Protein AF-A0A336N4N7-F1 (afdb_monomer_lite)

Sequence (98 aa):
MEKPDYMFIAHYRQESIARKWETEPLWQAIPAVKAKRVFSVNADMWARGRGITASEIMAKQVEQFVNQNNVWHSFSLGLAPTRTGFPVMGKPVFILPY

Secondary structure (DSSP, 8-state):
----S-EEEE-SSSS-HHHHHHTSHHHHTSHHHHTT-EEEE-HIIIII--SHHHHHHHHHHHHHHHHHHHHGGG--------SS-----PPP------

InterPro domains:
  IPR002491 ABC transporter periplasmic binding domain [PS50983] (1-70)

Foldseek 3Di:
DDADLAEEDADPDPDDVVVVCVPPPVSCVHNNVVVVRYHYDHCCLPPVVPDPVSVVVVVVVVVCSVCVVVPVVPPPPPPDPDPDDDDDPDDDDDDDDD

pLDDT: mean 71.43, std 19.73, range [30.86, 90.88]

Structure (mmCIF, N/CA/C/O backbone):
data_AF-A0A336N4N7-F1
#
_entry.id   AF-A0A336N4N7-F1
#
loop_
_atom_site.group_PDB
_atom_site.id
_atom_site.type_symbol
_atom_site.label_atom_id
_atom_site.label_alt_id
_atom_site.label_comp_id
_atom_site.label_asym_id
_atom_site.label_entity_id
_atom_site.label_seq_id
_atom_site.pdbx_PDB_ins_code
_atom_site.Cartn_x
_atom_site.Cartn_y
_atom_site.Cartn_z
_atom_site.occupancy
_atom_site.B_iso_or_equiv
_atom_site.auth_seq_id
_atom_site.auth_comp_id
_atom_site.auth_asym_id
_atom_site.auth_atom_id
_atom_site.pdbx_PDB_model_num
ATOM 1 N N . MET A 1 1 ? -19.929 -3.857 1.066 1.00 53.59 1 MET A N 1
ATOM 2 C CA . MET A 1 1 ? -18.996 -2.779 1.456 1.00 53.59 1 MET A CA 1
ATOM 3 C C . MET A 1 1 ? -17.652 -3.444 1.665 1.00 53.59 1 MET A C 1
ATOM 5 O O . MET A 1 1 ? -17.525 -4.226 2.601 1.00 53.59 1 MET A O 1
ATOM 9 N N . GLU A 1 2 ? -16.731 -3.240 0.727 1.00 70.50 2 GLU A N 1
ATOM 10 C CA . GLU A 1 2 ? -15.416 -3.889 0.716 1.00 70.50 2 GLU A CA 1
ATOM 11 C C . GLU A 1 2 ? -14.627 -3.512 1.975 1.00 70.50 2 GLU A C 1
ATOM 13 O O . GLU A 1 2 ? -14.528 -2.335 2.330 1.00 70.50 2 GLU A O 1
ATOM 18 N N . LYS A 1 3 ? -14.106 -4.516 2.680 1.00 80.88 3 LYS A N 1
ATOM 19 C CA . LYS A 1 3 ? -13.331 -4.354 3.914 1.00 80.88 3 LYS A CA 1
ATOM 20 C C . LYS A 1 3 ? -11.937 -4.935 3.678 1.00 80.88 3 LYS A C 1
ATOM 22 O O . LYS A 1 3 ? -11.768 -6.137 3.847 1.00 80.88 3 LYS A O 1
ATOM 27 N N . PRO A 1 4 ? -10.957 -4.121 3.261 1.00 85.00 4 PRO A N 1
ATOM 28 C CA . PRO A 1 4 ? -9.632 -4.632 2.950 1.00 85.00 4 PRO A CA 1
ATOM 29 C C . PRO A 1 4 ? -8.896 -5.066 4.223 1.00 85.00 4 PRO A C 1
ATOM 31 O O . PRO A 1 4 ? -8.911 -4.359 5.237 1.00 85.00 4 PRO A O 1
ATOM 34 N N . ASP A 1 5 ? -8.212 -6.207 4.138 1.00 86.75 5 ASP A N 1
ATOM 35 C CA . ASP A 1 5 ? -7.291 -6.706 5.168 1.00 86.75 5 ASP A CA 1
ATOM 36 C C . ASP A 1 5 ? -5.877 -6.128 5.029 1.00 86.75 5 ASP A C 1
ATOM 38 O O . ASP A 1 5 ? -5.152 -6.019 6.019 1.00 86.75 5 ASP A O 1
ATOM 42 N N . TYR A 1 6 ? -5.499 -5.734 3.809 1.00 86.88 6 TYR A N 1
ATOM 43 C CA . TYR A 1 6 ? -4.201 -5.160 3.461 1.00 86.88 6 TYR A CA 1
ATOM 44 C C . TYR A 1 6 ? -4.395 -3.917 2.598 1.00 86.88 6 TYR A C 1
ATOM 46 O O . TYR A 1 6 ? -5.214 -3.915 1.677 1.00 86.88 6 TYR A O 1
ATOM 54 N N . MET A 1 7 ? -3.628 -2.864 2.875 1.00 89.06 7 MET A N 1
ATOM 55 C CA . MET A 1 7 ? -3.630 -1.641 2.074 1.00 89.06 7 MET A CA 1
ATOM 56 C C . MET A 1 7 ? -2.203 -1.202 1.759 1.00 89.06 7 MET A C 1
ATOM 58 O O . MET A 1 7 ? -1.372 -1.082 2.656 1.00 89.06 7 MET A O 1
ATOM 62 N N . PHE A 1 8 ? -1.944 -0.909 0.486 1.00 88.75 8 PHE A N 1
ATOM 63 C CA . PHE A 1 8 ? -0.692 -0.322 0.014 1.00 88.75 8 PHE A CA 1
ATOM 64 C C . PHE A 1 8 ? -0.980 1.095 -0.479 1.00 88.75 8 PHE A C 1
ATOM 66 O O . PHE A 1 8 ? -1.812 1.287 -1.366 1.00 88.75 8 PHE A O 1
ATOM 73 N N . ILE A 1 9 ? -0.327 2.094 0.113 1.00 88.19 9 ILE A N 1
ATOM 74 C CA . ILE A 1 9 ? -0.562 3.510 -0.177 1.00 88.19 9 ILE A CA 1
ATOM 75 C C . ILE A 1 9 ? 0.686 4.105 -0.814 1.00 88.19 9 ILE A C 1
ATOM 77 O O . ILE A 1 9 ? 1.749 4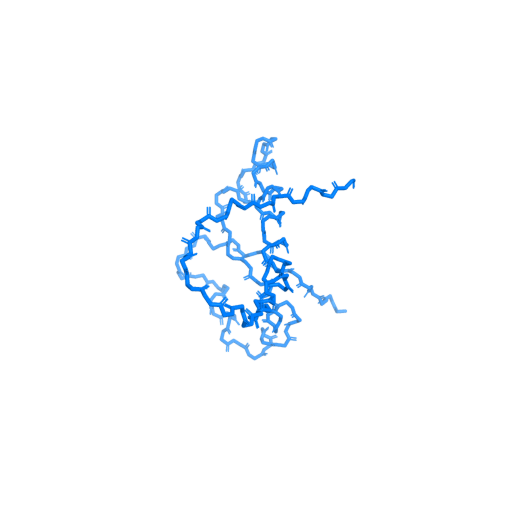.197 -0.204 1.00 88.19 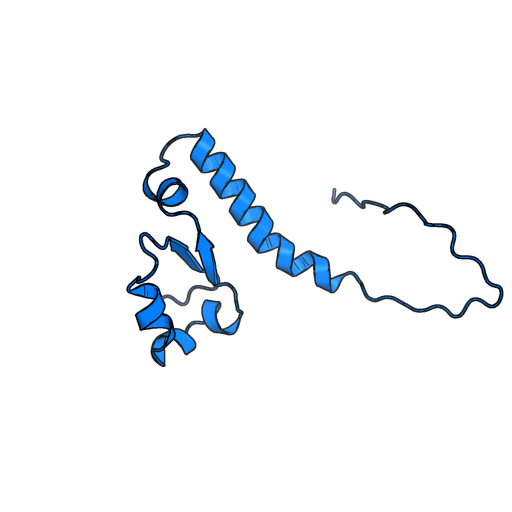9 ILE A O 1
ATOM 81 N N . ALA A 1 10 ? 0.538 4.541 -2.059 1.00 86.62 10 ALA A N 1
ATOM 82 C CA . ALA A 1 10 ? 1.569 5.250 -2.796 1.00 86.62 10 ALA A CA 1
ATOM 83 C C . ALA A 1 10 ? 1.455 6.760 -2.537 1.00 86.62 10 ALA A C 1
ATOM 85 O O . ALA A 1 10 ? 0.574 7.432 -3.082 1.00 86.62 10 ALA A O 1
ATOM 86 N N . HIS A 1 11 ? 2.344 7.321 -1.716 1.00 80.75 11 HIS A N 1
ATOM 87 C CA . HIS A 1 11 ? 2.348 8.764 -1.461 1.00 80.75 11 HIS A CA 1
ATOM 88 C C . HIS A 1 11 ? 3.133 9.496 -2.556 1.00 80.75 11 HIS A C 1
ATOM 90 O O . HIS A 1 11 ? 4.358 9.442 -2.605 1.00 80.75 11 HIS A O 1
ATOM 96 N N . TYR A 1 12 ? 2.428 10.220 -3.427 1.00 73.69 12 TYR A N 1
ATOM 97 C CA . TYR A 1 12 ? 3.057 11.028 -4.482 1.00 73.69 12 TYR A CA 1
ATOM 98 C C . TYR A 1 12 ? 3.758 12.291 -3.967 1.00 73.69 12 TYR A C 1
ATOM 100 O O . TYR A 1 12 ? 4.643 12.821 -4.634 1.00 73.69 12 TYR A O 1
ATOM 108 N N . ARG A 1 13 ? 3.335 12.812 -2.811 1.00 74.19 13 ARG A N 1
ATOM 109 C CA . ARG A 1 13 ? 3.921 13.980 -2.138 1.00 74.19 13 ARG A CA 1
ATOM 110 C C . ARG A 1 13 ? 3.914 13.753 -0.629 1.00 74.19 13 ARG A C 1
ATOM 112 O O . ARG A 1 13 ? 3.138 12.933 -0.139 1.00 74.19 13 ARG A O 1
ATOM 119 N N . GLN A 1 14 ? 4.745 14.505 0.098 1.00 66.19 14 GLN A N 1
ATOM 120 C CA . GLN A 1 14 ? 4.764 14.470 1.564 1.00 66.19 14 GLN A CA 1
ATOM 121 C C . GLN A 1 14 ? 3.386 14.840 2.138 1.00 66.19 14 GLN A C 1
ATOM 123 O O . GLN A 1 14 ? 2.822 14.088 2.926 1.00 66.19 14 GLN A O 1
ATOM 128 N N . GLU A 1 15 ? 2.770 15.929 1.688 1.00 68.12 15 GLU A N 1
ATOM 129 C CA . GLU A 1 15 ? 1.378 16.240 2.028 1.00 68.12 15 GLU A CA 1
ATOM 130 C C . GLU A 1 15 ? 0.427 15.559 1.042 1.00 68.12 15 GLU A C 1
ATOM 132 O O . GLU A 1 15 ? 0.078 16.094 -0.010 1.00 68.12 15 GLU A O 1
ATOM 137 N N . SER A 1 16 ? 0.043 14.327 1.362 1.00 73.81 16 SER A N 1
ATOM 138 C CA . SER A 1 16 ? -0.918 13.555 0.572 1.00 73.81 16 SER A CA 1
ATOM 139 C C . SER A 1 16 ? -2.297 13.556 1.228 1.00 73.81 16 SER A C 1
ATOM 141 O O . SER A 1 16 ? -2.419 13.636 2.449 1.00 73.81 16 SER A O 1
ATOM 143 N N . ILE A 1 17 ? -3.346 13.410 0.416 1.00 77.81 17 ILE A N 1
ATOM 144 C CA . ILE A 1 17 ? -4.727 13.261 0.901 1.00 77.81 17 ILE A CA 1
ATOM 145 C C . ILE A 1 17 ? -4.850 12.045 1.833 1.00 77.81 17 ILE A C 1
ATOM 147 O O . ILE A 1 17 ? -5.583 12.108 2.811 1.00 77.81 17 ILE A O 1
ATOM 151 N N . ALA A 1 18 ? -4.067 10.987 1.596 1.00 78.12 18 ALA A N 1
ATOM 152 C CA . ALA A 1 18 ? -4.013 9.822 2.475 1.00 78.12 18 ALA A CA 1
ATOM 153 C C . ALA A 1 18 ? -3.679 10.197 3.932 1.00 78.12 18 ALA A C 1
ATOM 155 O O . ALA A 1 18 ? -4.353 9.722 4.837 1.00 78.12 18 ALA A O 1
ATOM 156 N N . ARG A 1 19 ? -2.752 11.140 4.168 1.00 80.56 19 ARG A N 1
ATOM 157 C CA . ARG A 1 19 ? -2.453 11.643 5.527 1.00 80.56 19 ARG A CA 1
ATOM 158 C C . ARG A 1 19 ? -3.606 12.425 6.150 1.00 80.56 19 ARG A C 1
ATOM 160 O O . ARG A 1 19 ? -3.774 12.396 7.360 1.00 80.56 19 ARG A O 1
ATOM 167 N N . LYS A 1 20 ? -4.407 13.122 5.338 1.00 84.06 20 LYS A N 1
ATOM 168 C CA . LYS A 1 20 ? -5.631 13.780 5.825 1.00 84.06 20 LYS A CA 1
ATOM 169 C C . LYS A 1 20 ? -6.691 12.747 6.201 1.00 84.06 20 LYS A C 1
ATOM 171 O O . LYS A 1 20 ? -7.403 12.926 7.175 1.00 84.06 20 LYS A O 1
ATOM 176 N N . TRP A 1 21 ? -6.784 11.651 5.454 1.00 85.75 21 TRP A N 1
ATOM 177 C CA . TRP A 1 21 ? -7.709 10.566 5.777 1.00 85.75 21 TRP A CA 1
ATOM 178 C C . TRP A 1 21 ? -7.272 9.763 6.996 1.00 85.75 21 TRP A C 1
ATOM 180 O O . TRP A 1 21 ? -8.133 9.308 7.733 1.00 85.75 21 TRP A O 1
ATOM 190 N N . GLU A 1 22 ? -5.972 9.660 7.277 1.00 83.62 22 GLU A N 1
ATOM 191 C CA . GLU A 1 22 ? -5.468 9.017 8.498 1.00 83.62 22 GLU A CA 1
ATOM 192 C C . GLU A 1 22 ? -6.041 9.624 9.791 1.00 83.62 22 GLU A C 1
ATOM 194 O O . GLU A 1 22 ? -6.206 8.905 10.780 1.00 83.62 22 GLU A O 1
ATOM 199 N N . THR A 1 23 ? -6.390 10.916 9.783 1.00 85.44 23 THR A N 1
ATOM 200 C CA . THR A 1 23 ? -7.011 11.597 10.931 1.00 85.44 23 THR A CA 1
ATOM 201 C C . THR A 1 23 ? -8.525 11.402 11.031 1.00 85.44 23 THR A C 1
ATOM 203 O O . THR A 1 23 ? -9.109 11.722 12.064 1.00 85.44 23 THR A O 1
ATOM 206 N N . GLU A 1 24 ? -9.174 10.869 9.994 1.00 89.31 24 GLU A N 1
ATOM 207 C CA . GLU A 1 24 ? -10.628 10.701 9.960 1.00 89.31 24 GLU A CA 1
ATOM 208 C C . GLU A 1 24 ? -11.081 9.450 10.740 1.00 89.31 24 GLU A C 1
ATOM 210 O O . GLU A 1 24 ? -10.476 8.378 10.630 1.00 89.31 24 GLU A O 1
ATOM 215 N N . PRO A 1 25 ? -12.207 9.510 11.474 1.00 86.69 25 PRO A N 1
ATOM 216 C CA . PRO A 1 25 ? -12.699 8.375 12.260 1.00 86.69 25 PRO A CA 1
ATOM 217 C C . PRO A 1 25 ? -13.100 7.176 11.388 1.00 86.69 25 PRO A C 1
ATOM 219 O O . PRO A 1 25 ? -12.983 6.025 11.809 1.00 86.69 25 PRO A O 1
ATOM 222 N N . LEU A 1 26 ? -13.529 7.417 10.144 1.00 87.19 26 LEU A N 1
ATOM 223 C CA . LEU A 1 26 ? -13.875 6.346 9.209 1.00 87.19 26 LEU A CA 1
ATOM 224 C C . LEU A 1 26 ? -12.645 5.532 8.784 1.00 87.19 26 LEU A C 1
ATOM 226 O O . LEU A 1 26 ? -12.743 4.320 8.598 1.00 87.19 26 LEU A O 1
ATOM 230 N N . TRP A 1 27 ? -11.480 6.171 8.679 1.00 86.50 27 TRP A N 1
ATOM 231 C CA . TRP A 1 27 ? -10.229 5.490 8.360 1.00 86.50 27 TRP A CA 1
ATOM 232 C C . TRP A 1 27 ? -9.839 4.497 9.453 1.00 86.50 27 TRP A C 1
ATOM 234 O O . TRP A 1 27 ? -9.505 3.346 9.178 1.00 86.50 27 TRP A O 1
ATOM 244 N N . GLN A 1 28 ? -9.997 4.898 10.713 1.00 85.00 28 GLN A N 1
ATOM 245 C CA . GLN A 1 28 ? -9.746 4.037 11.870 1.00 85.00 28 GLN A CA 1
ATOM 246 C C . GLN A 1 28 ? -10.713 2.844 11.955 1.00 85.00 28 GLN A C 1
ATOM 248 O O . GLN A 1 28 ? -10.421 1.847 12.620 1.00 85.00 28 GLN A O 1
ATOM 253 N N . ALA A 1 29 ? -11.861 2.903 11.272 1.00 86.94 29 ALA A N 1
ATOM 254 C CA . ALA A 1 29 ? -12.807 1.794 11.210 1.00 86.94 29 ALA A CA 1
ATOM 255 C C . ALA A 1 29 ? -12.350 0.656 10.274 1.00 86.94 29 ALA A C 1
ATOM 257 O O . ALA A 1 29 ? -12.861 -0.463 10.401 1.00 86.94 29 ALA A O 1
ATOM 258 N N . ILE A 1 30 ? -11.389 0.906 9.377 1.00 86.56 30 ILE A N 1
ATOM 259 C CA . ILE A 1 30 ? -10.925 -0.058 8.371 1.00 86.56 30 ILE A CA 1
ATOM 260 C C . ILE A 1 30 ? -10.138 -1.205 9.041 1.00 86.56 30 ILE A C 1
ATOM 262 O O . ILE A 1 30 ? -9.213 -0.939 9.815 1.00 86.56 30 ILE A O 1
ATOM 266 N N . PRO A 1 31 ? -10.437 -2.487 8.737 1.00 86.56 31 PRO A N 1
ATOM 267 C CA . PRO A 1 31 ? -9.725 -3.628 9.325 1.00 86.56 31 PRO A CA 1
ATOM 268 C C . PRO A 1 31 ? -8.209 -3.616 9.093 1.00 86.56 31 PRO A C 1
ATOM 270 O O . PRO A 1 31 ? -7.459 -3.871 10.036 1.00 86.56 31 PRO A O 1
ATOM 273 N N . ALA A 1 32 ? -7.747 -3.244 7.894 1.00 85.50 32 ALA A N 1
ATOM 274 C CA . ALA A 1 32 ? -6.322 -3.071 7.599 1.00 85.50 32 ALA A CA 1
ATOM 275 C C . ALA A 1 32 ? -5.639 -2.048 8.524 1.00 85.50 32 ALA A C 1
ATOM 277 O O . ALA A 1 32 ? -4.549 -2.311 9.033 1.00 85.50 32 ALA A O 1
ATOM 278 N N . VAL A 1 33 ? -6.289 -0.908 8.794 1.00 86.44 33 VAL A N 1
ATOM 279 C CA . VAL A 1 33 ? -5.758 0.145 9.680 1.00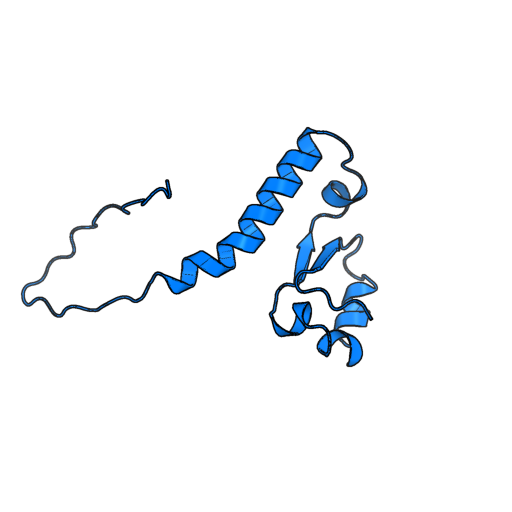 86.44 33 VAL A CA 1
ATOM 280 C C . VAL A 1 33 ? -5.674 -0.365 11.118 1.00 86.44 33 VAL A C 1
ATOM 282 O O . VAL A 1 33 ? -4.625 -0.251 11.753 1.00 86.44 33 VAL A O 1
ATOM 285 N N . LYS A 1 34 ? -6.735 -1.017 11.610 1.00 85.44 34 LYS A N 1
ATOM 286 C CA . LYS A 1 34 ? -6.761 -1.624 12.954 1.00 85.44 34 LYS A CA 1
ATOM 287 C C . LYS A 1 34 ? -5.673 -2.676 13.140 1.00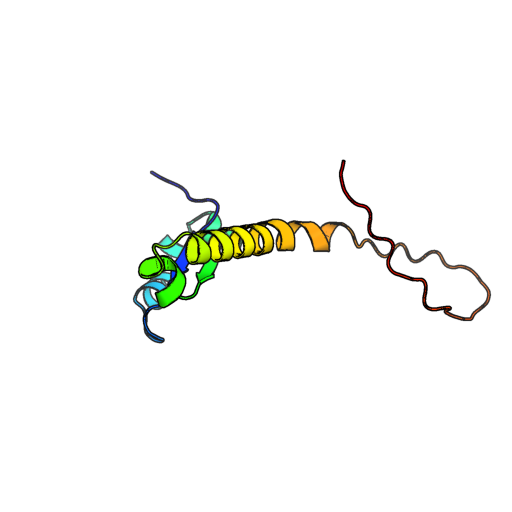 85.44 34 LYS A C 1
ATOM 289 O O . LYS A 1 34 ? -5.048 -2.741 14.194 1.00 85.44 34 LYS A O 1
ATOM 294 N N . ALA A 1 35 ? -5.432 -3.480 12.110 1.00 85.25 35 ALA A N 1
ATOM 295 C CA . ALA A 1 35 ? -4.422 -4.526 12.128 1.00 85.25 35 ALA A CA 1
ATOM 296 C C . ALA A 1 35 ? -3.009 -4.025 11.773 1.00 85.25 35 ALA A C 1
ATOM 298 O O . ALA A 1 35 ? -2.115 -4.850 11.608 1.00 85.25 35 ALA A O 1
ATOM 299 N N . LYS A 1 36 ? -2.801 -2.704 11.633 1.00 83.62 36 LYS A N 1
ATOM 300 C CA . LYS A 1 36 ? -1.528 -2.084 11.218 1.00 83.62 36 LYS A CA 1
ATOM 301 C C . LYS A 1 36 ? -0.959 -2.658 9.908 1.00 83.62 36 LYS A C 1
ATOM 303 O O . LYS A 1 36 ? 0.247 -2.649 9.688 1.00 83.62 36 LYS A O 1
ATOM 308 N N . ARG A 1 37 ? -1.836 -3.122 9.014 1.00 85.69 37 ARG A N 1
ATOM 309 C CA . ARG A 1 37 ? -1.525 -3.686 7.689 1.00 85.69 37 ARG A CA 1
ATOM 310 C C . ARG A 1 37 ? -1.677 -2.634 6.586 1.00 85.69 37 ARG A C 1
ATOM 312 O O . ARG A 1 37 ? -2.251 -2.892 5.528 1.00 85.69 37 ARG A O 1
ATOM 319 N N . VAL A 1 38 ? -1.193 -1.426 6.867 1.00 86.00 38 VAL A N 1
ATOM 320 C CA . VAL A 1 38 ? -1.168 -0.301 5.928 1.00 86.00 38 VAL A CA 1
ATOM 321 C C . VAL A 1 38 ? 0.285 0.031 5.635 1.00 86.00 38 VAL A C 1
ATOM 323 O O . VAL A 1 38 ? 1.016 0.463 6.523 1.00 86.00 38 VAL A O 1
ATOM 326 N N . PHE A 1 39 ? 0.703 -0.189 4.394 1.00 86.44 39 PHE A N 1
ATOM 327 C CA . PHE A 1 39 ? 2.093 -0.058 3.976 1.00 86.44 39 PHE A CA 1
ATOM 328 C C . PHE A 1 39 ? 2.260 1.128 3.034 1.00 86.44 39 PHE A C 1
ATOM 330 O O . PHE A 1 39 ? 1.527 1.270 2.056 1.00 86.44 39 PHE A O 1
ATOM 337 N N . SER A 1 40 ? 3.250 1.970 3.318 1.00 85.19 40 SER A N 1
ATOM 338 C CA . SER A 1 40 ? 3.650 3.063 2.434 1.00 85.19 40 SER A CA 1
ATOM 339 C C . SER A 1 40 ? 4.594 2.528 1.362 1.00 85.19 40 SER A C 1
ATOM 341 O O . SER A 1 40 ? 5.592 1.878 1.680 1.00 85.19 40 SER A O 1
ATOM 343 N N . VAL A 1 41 ? 4.280 2.787 0.094 1.00 86.75 41 VAL A N 1
ATOM 344 C CA . VAL A 1 41 ? 5.058 2.304 -1.052 1.00 86.75 41 VAL A CA 1
ATOM 345 C C . VAL A 1 41 ? 5.516 3.446 -1.957 1.00 86.75 41 VAL A C 1
ATOM 347 O O . VAL A 1 41 ? 4.928 4.529 -1.984 1.00 86.75 41 VAL A O 1
ATOM 350 N N . ASN A 1 42 ? 6.588 3.213 -2.721 1.00 85.25 42 ASN A N 1
ATOM 351 C CA . ASN A 1 42 ? 7.111 4.200 -3.663 1.00 85.25 42 ASN A CA 1
ATOM 352 C C . ASN A 1 42 ? 6.141 4.383 -4.845 1.00 85.25 42 ASN A C 1
ATOM 354 O O . ASN A 1 42 ? 5.876 3.435 -5.586 1.00 85.25 42 ASN A O 1
ATOM 358 N N . ALA A 1 43 ? 5.640 5.606 -5.035 1.00 83.44 43 ALA A N 1
ATOM 359 C CA . ALA A 1 43 ? 4.638 5.902 -6.055 1.00 83.44 43 ALA A CA 1
ATOM 360 C C . ALA A 1 43 ? 5.167 5.814 -7.493 1.00 83.44 43 ALA A C 1
ATOM 362 O O . ALA A 1 43 ? 4.442 5.354 -8.372 1.00 83.44 43 ALA A O 1
ATOM 363 N N . ASP A 1 44 ? 6.419 6.201 -7.748 1.00 84.56 44 ASP A N 1
ATOM 364 C CA . ASP A 1 44 ? 7.022 6.058 -9.078 1.00 84.56 44 ASP A CA 1
ATOM 365 C C . ASP A 1 44 ? 7.090 4.591 -9.480 1.00 84.56 44 ASP A C 1
ATOM 367 O O . ASP A 1 44 ? 6.677 4.216 -10.577 1.00 84.56 44 ASP A O 1
ATOM 371 N N . MET A 1 45 ? 7.533 3.740 -8.560 1.00 86.44 45 MET A N 1
ATOM 372 C CA . MET A 1 45 ? 7.628 2.319 -8.827 1.00 86.44 45 MET A CA 1
ATOM 373 C C . MET A 1 45 ? 6.241 1.679 -8.961 1.00 86.44 45 MET A C 1
ATOM 375 O O . MET A 1 45 ? 5.975 1.069 -9.988 1.00 86.44 45 MET A O 1
ATOM 379 N N . TRP A 1 46 ? 5.347 1.846 -7.980 1.00 85.94 46 TRP A N 1
ATOM 380 C CA . TRP A 1 46 ? 4.043 1.162 -7.955 1.00 85.94 46 TRP A CA 1
ATOM 381 C C . TRP A 1 46 ? 3.031 1.690 -8.972 1.00 85.94 46 TRP A C 1
ATOM 383 O O . TRP A 1 46 ? 2.188 0.928 -9.435 1.00 85.94 46 TRP A O 1
ATOM 393 N N . ALA A 1 47 ? 3.085 2.976 -9.324 1.00 83.19 47 ALA A N 1
ATOM 394 C CA . ALA A 1 47 ? 2.097 3.571 -10.222 1.00 83.19 47 ALA A CA 1
ATOM 395 C C . ALA A 1 47 ? 2.616 3.816 -11.644 1.00 83.19 47 ALA A C 1
ATOM 397 O O . ALA A 1 47 ? 1.826 3.801 -12.590 1.00 83.19 47 ALA A O 1
ATOM 398 N N . ARG A 1 48 ? 3.925 4.050 -11.821 1.00 82.81 48 ARG A N 1
ATOM 399 C CA . ARG A 1 48 ? 4.526 4.293 -13.148 1.00 82.81 48 ARG A CA 1
ATOM 400 C C . ARG A 1 48 ? 5.332 3.098 -13.657 1.00 82.81 48 ARG A C 1
ATOM 402 O O . ARG A 1 48 ? 5.438 2.927 -14.874 1.00 82.81 48 ARG A O 1
ATOM 409 N N . GLY A 1 49 ? 5.847 2.252 -12.765 1.00 82.31 49 GLY A N 1
ATOM 410 C CA . GLY A 1 49 ? 6.535 1.010 -13.109 1.00 82.31 49 GLY A CA 1
ATOM 411 C C . GLY A 1 49 ? 5.566 -0.041 -13.648 1.00 82.31 49 GLY A C 1
ATOM 412 O O . GLY A 1 49 ? 4.943 -0.773 -12.893 1.00 82.31 49 GLY A O 1
ATOM 413 N N . ARG A 1 50 ? 5.446 -0.124 -14.976 1.00 82.88 50 ARG A N 1
ATOM 414 C CA . ARG A 1 50 ? 4.560 -1.072 -15.687 1.00 82.88 50 ARG A CA 1
ATOM 415 C C . ARG A 1 50 ? 5.328 -2.158 -16.454 1.00 82.88 50 ARG A C 1
ATOM 417 O O . ARG A 1 50 ? 4.799 -2.746 -17.389 1.00 82.88 50 ARG A O 1
ATOM 424 N N . GLY A 1 51 ? 6.597 -2.370 -16.105 1.00 88.81 51 GLY A N 1
ATOM 425 C CA . GLY A 1 51 ? 7.467 -3.376 -16.720 1.00 88.81 51 GLY A CA 1
ATOM 426 C C . GLY A 1 51 ? 7.653 -4.608 -15.836 1.00 88.81 51 GLY A C 1
ATOM 427 O O . GLY A 1 51 ? 7.453 -4.535 -14.627 1.00 88.81 51 GLY A O 1
ATOM 428 N N . ILE A 1 52 ? 8.116 -5.710 -16.433 1.00 90.31 52 ILE A N 1
ATOM 429 C CA . ILE A 1 52 ? 8.332 -7.004 -15.755 1.00 90.31 52 ILE A CA 1
ATOM 430 C C . ILE A 1 52 ? 9.235 -6.847 -14.525 1.00 90.31 52 ILE A C 1
ATOM 432 O O . ILE A 1 52 ? 8.878 -7.283 -13.436 1.00 90.31 52 ILE A O 1
ATOM 436 N N . THR A 1 53 ? 10.347 -6.122 -14.657 1.00 88.94 53 THR A N 1
ATOM 437 C CA . THR A 1 53 ? 11.256 -5.844 -13.535 1.00 88.94 53 THR A CA 1
ATOM 438 C C . THR A 1 53 ? 10.570 -5.078 -12.402 1.00 88.94 53 THR A C 1
ATOM 440 O O . THR A 1 53 ? 10.813 -5.355 -11.233 1.00 88.94 53 THR A O 1
ATOM 443 N N . ALA A 1 54 ? 9.681 -4.129 -12.717 1.00 87.81 54 ALA A N 1
ATOM 444 C CA . ALA A 1 54 ? 8.936 -3.407 -11.689 1.00 87.81 54 ALA A CA 1
ATOM 445 C C . ALA A 1 54 ? 7.958 -4.345 -10.965 1.00 87.81 54 ALA A C 1
ATOM 447 O O . ALA A 1 54 ? 7.877 -4.306 -9.740 1.00 87.81 54 ALA A O 1
ATOM 448 N N . SER A 1 55 ? 7.281 -5.231 -11.700 1.00 89.00 55 SER A N 1
ATOM 449 C CA . SER A 1 55 ? 6.396 -6.248 -11.125 1.00 89.00 55 SER A CA 1
ATOM 450 C C . SER A 1 55 ? 7.142 -7.230 -10.217 1.00 89.00 55 SER A C 1
ATOM 452 O O . SER A 1 55 ? 6.647 -7.543 -9.138 1.00 89.00 55 SER A O 1
ATOM 454 N N . GLU A 1 56 ? 8.347 -7.664 -10.593 1.00 90.69 56 GLU A N 1
ATOM 455 C CA . GLU A 1 56 ? 9.196 -8.511 -9.741 1.00 90.69 56 GLU A CA 1
ATOM 456 C C . GLU A 1 56 ? 9.570 -7.813 -8.429 1.00 90.69 56 GLU A C 1
ATOM 458 O O . GLU A 1 56 ? 9.532 -8.423 -7.358 1.00 90.69 56 GLU A O 1
ATOM 463 N N . ILE A 1 57 ? 9.907 -6.521 -8.493 1.00 90.88 57 ILE A N 1
ATOM 464 C CA . ILE A 1 57 ? 10.227 -5.739 -7.295 1.00 90.88 57 ILE A CA 1
ATOM 465 C C . ILE A 1 57 ? 8.979 -5.568 -6.418 1.00 90.88 57 ILE A C 1
ATOM 467 O O . ILE A 1 57 ? 9.069 -5.745 -5.203 1.00 90.88 57 ILE A O 1
ATOM 471 N N . MET A 1 58 ? 7.811 -5.283 -7.008 1.00 90.12 58 MET A N 1
ATOM 472 C CA . MET A 1 58 ? 6.543 -5.211 -6.269 1.00 90.12 58 MET A CA 1
ATOM 473 C C . MET A 1 58 ? 6.216 -6.540 -5.583 1.00 90.12 58 MET A C 1
ATOM 475 O O . MET A 1 58 ? 5.876 -6.540 -4.403 1.00 90.12 58 MET A O 1
ATOM 479 N N . ALA A 1 59 ? 6.372 -7.669 -6.279 1.00 90.81 59 ALA A N 1
ATOM 480 C CA . ALA A 1 59 ? 6.113 -8.996 -5.722 1.00 90.81 59 ALA A CA 1
ATOM 481 C C . ALA A 1 59 ? 7.011 -9.288 -4.509 1.00 90.81 59 ALA A C 1
ATOM 483 O O . ALA A 1 59 ? 6.511 -9.682 -3.456 1.00 90.81 59 ALA A O 1
ATOM 484 N N . LYS A 1 60 ? 8.315 -8.999 -4.617 1.00 90.38 60 LYS A N 1
ATOM 485 C CA . LYS A 1 60 ? 9.261 -9.133 -3.495 1.00 90.38 60 LYS A CA 1
ATOM 486 C C . LYS A 1 60 ? 8.912 -8.216 -2.323 1.00 90.38 60 LYS A C 1
ATOM 488 O O . LYS A 1 60 ? 9.027 -8.622 -1.171 1.00 90.38 60 LYS A O 1
ATOM 493 N N . GLN A 1 61 ? 8.471 -6.986 -2.589 1.00 89.81 61 GLN A N 1
ATOM 494 C CA . GLN A 1 61 ? 8.030 -6.074 -1.530 1.00 89.81 61 GLN A CA 1
ATOM 495 C C . GLN A 1 61 ? 6.785 -6.604 -0.814 1.00 89.81 61 GLN A C 1
ATOM 497 O O . GLN A 1 61 ? 6.741 -6.601 0.414 1.00 89.81 61 GLN A O 1
ATOM 502 N N . VAL A 1 62 ? 5.794 -7.103 -1.557 1.00 90.12 62 VAL A N 1
ATOM 503 C CA . VAL A 1 62 ? 4.587 -7.708 -0.972 1.00 90.12 62 VAL A CA 1
ATOM 504 C C . VAL A 1 62 ? 4.945 -8.912 -0.106 1.00 90.12 62 VAL A C 1
ATOM 506 O O . VAL A 1 62 ? 4.471 -9.001 1.025 1.00 90.12 62 VAL A O 1
ATOM 509 N N . GLU A 1 63 ? 5.818 -9.795 -0.592 1.00 90.38 63 GLU A N 1
ATOM 510 C CA . GLU A 1 63 ? 6.310 -10.939 0.177 1.00 90.38 63 GLU A CA 1
ATOM 511 C C . GLU A 1 63 ? 6.939 -10.493 1.504 1.00 90.38 63 GLU A C 1
ATOM 513 O O . GLU A 1 63 ? 6.594 -11.022 2.561 1.00 90.38 63 GLU A O 1
ATOM 518 N N . GLN A 1 64 ? 7.804 -9.475 1.478 1.00 86.94 64 GLN A N 1
ATOM 519 C CA . GLN A 1 64 ? 8.423 -8.929 2.687 1.00 86.94 64 GLN A CA 1
ATOM 520 C C . GLN A 1 64 ? 7.384 -8.382 3.674 1.00 86.94 64 GLN A C 1
ATOM 522 O O . GLN A 1 64 ? 7.468 -8.680 4.866 1.00 86.94 64 GLN A O 1
ATOM 527 N N . PHE A 1 65 ? 6.393 -7.623 3.202 1.00 84.56 65 PHE A N 1
ATOM 528 C CA . PHE A 1 65 ? 5.354 -7.045 4.062 1.00 84.56 65 PHE A CA 1
ATOM 529 C C . PHE A 1 65 ? 4.443 -8.100 4.694 1.00 84.56 65 PHE A C 1
ATOM 531 O O . PHE A 1 65 ? 4.038 -7.964 5.852 1.00 84.56 65 PHE A O 1
ATOM 538 N N . VAL A 1 66 ? 4.127 -9.164 3.957 1.00 83.12 66 VAL A N 1
ATOM 539 C CA . VAL A 1 66 ? 3.318 -10.270 4.478 1.00 83.12 66 VAL A CA 1
ATOM 540 C C . VAL A 1 66 ? 4.135 -11.102 5.468 1.00 83.12 66 VA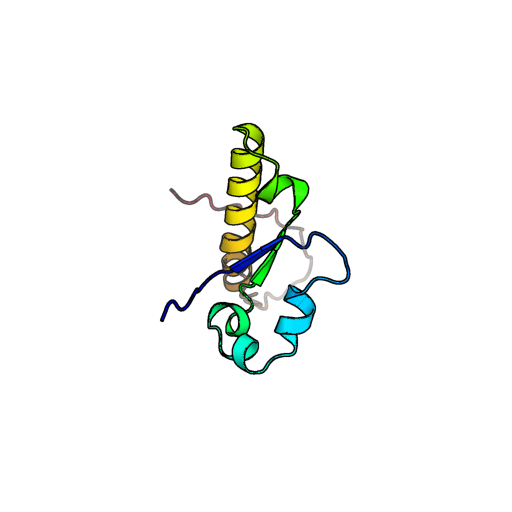L A C 1
ATOM 542 O O . VAL A 1 66 ? 3.668 -11.358 6.580 1.00 83.12 66 VAL A O 1
ATOM 545 N N . ASN A 1 67 ? 5.373 -11.453 5.117 1.00 81.88 67 ASN A N 1
ATOM 546 C CA . ASN A 1 67 ? 6.209 -12.342 5.921 1.00 81.88 67 ASN A CA 1
ATOM 547 C C . ASN A 1 67 ? 6.791 -11.675 7.172 1.00 81.88 67 ASN A C 1
ATOM 549 O O . ASN A 1 67 ? 6.967 -12.365 8.174 1.00 81.88 67 ASN A O 1
ATOM 553 N N . GLN A 1 68 ? 7.028 -10.357 7.189 1.00 62.00 68 GLN A N 1
ATOM 554 C CA . GLN A 1 68 ? 7.484 -9.643 8.396 1.00 62.00 68 GLN A CA 1
ATOM 555 C C . GLN A 1 68 ? 6.557 -9.849 9.607 1.00 62.00 68 GLN A C 1
ATOM 557 O O . GLN A 1 68 ? 7.034 -9.857 10.741 1.00 62.00 68 GLN A O 1
ATOM 562 N N . ASN A 1 69 ? 5.262 -10.098 9.389 1.00 52.66 69 ASN A N 1
ATOM 563 C CA . ASN A 1 69 ? 4.310 -10.396 10.467 1.00 52.66 69 ASN A CA 1
ATOM 564 C C . ASN A 1 69 ? 4.463 -11.815 11.053 1.00 52.66 69 ASN A C 1
ATOM 566 O O . ASN A 1 69 ? 4.005 -12.075 12.168 1.00 52.66 69 ASN A O 1
ATOM 570 N N . ASN A 1 70 ? 5.146 -12.716 10.342 1.00 49.28 70 ASN A N 1
ATOM 571 C CA . ASN A 1 70 ? 5.313 -14.119 10.724 1.00 49.28 70 ASN A CA 1
ATOM 572 C C . ASN A 1 70 ? 6.661 -14.405 11.408 1.00 49.28 70 ASN A C 1
ATOM 574 O O . ASN A 1 70 ? 6.777 -15.399 12.116 1.00 49.28 70 ASN A O 1
ATOM 578 N N . VAL A 1 71 ? 7.674 -1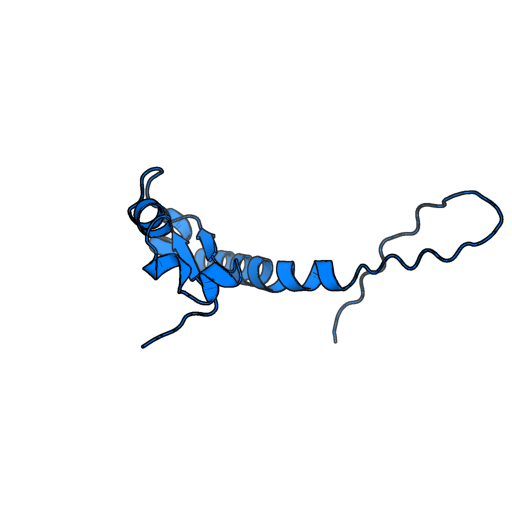3.541 11.252 1.00 47.44 71 VAL A N 1
ATOM 579 C CA . VAL A 1 71 ? 9.020 -13.797 11.809 1.00 47.44 71 VAL A CA 1
ATOM 580 C C . VAL A 1 71 ? 9.085 -13.555 13.326 1.00 47.44 71 VAL A C 1
ATOM 582 O O . VAL A 1 71 ? 9.807 -14.254 14.032 1.00 47.44 71 VAL A O 1
ATOM 585 N N . TRP A 1 72 ? 8.295 -12.621 13.864 1.00 42.38 72 TRP A N 1
ATOM 586 C CA . TRP A 1 72 ? 8.347 -12.267 15.292 1.00 42.38 72 TRP A CA 1
ATOM 587 C C . TRP A 1 72 ? 7.582 -13.220 16.220 1.00 42.38 72 TRP A C 1
ATOM 589 O O . TRP A 1 72 ? 7.849 -13.240 17.418 1.00 42.38 72 TRP A O 1
ATOM 599 N N . HIS A 1 73 ? 6.674 -14.045 15.691 1.00 47.28 73 HIS A N 1
ATOM 600 C CA . HIS A 1 73 ? 5.913 -15.009 16.498 1.00 47.28 73 HIS A CA 1
ATOM 601 C C . HIS A 1 73 ? 6.701 -16.292 16.820 1.00 47.28 73 HIS A C 1
ATOM 603 O O . HIS A 1 73 ? 6.253 -17.091 17.639 1.00 47.28 73 HIS A O 1
ATOM 609 N N . SER A 1 74 ? 7.897 -16.463 16.245 1.00 45.84 74 SER A N 1
ATOM 610 C CA . SER A 1 74 ? 8.720 -17.673 16.402 1.00 45.84 74 SER A CA 1
ATOM 611 C C . SER A 1 74 ? 9.919 -17.503 17.341 1.00 45.84 74 SER A C 1
ATOM 613 O O . SER A 1 74 ? 10.718 -18.424 17.476 1.00 45.84 74 SER A O 1
ATOM 615 N N . PHE A 1 75 ? 10.065 -16.357 18.015 1.00 48.62 75 PHE A N 1
ATOM 616 C CA . PHE A 1 75 ? 11.151 -16.128 18.977 1.00 48.62 75 PHE A CA 1
ATOM 617 C C . PHE A 1 75 ? 10.621 -16.075 20.414 1.00 48.62 75 PHE A C 1
ATOM 619 O O . PHE A 1 75 ? 10.758 -15.083 21.128 1.00 48.62 75 PHE A O 1
ATOM 626 N N . SER A 1 76 ? 10.006 -17.169 20.867 1.00 43.56 76 SER A N 1
ATOM 627 C CA . SER A 1 76 ? 9.915 -17.424 22.305 1.00 43.56 76 SER A CA 1
ATOM 628 C C . SER A 1 76 ? 11.319 -17.809 22.770 1.00 43.56 76 SER A C 1
ATOM 630 O O . SER A 1 76 ? 11.753 -18.946 22.591 1.00 43.56 76 SER A O 1
ATOM 632 N N . LEU A 1 77 ? 12.061 -16.848 23.323 1.00 44.53 77 LEU A N 1
ATOM 633 C CA . LEU A 1 77 ? 13.320 -17.121 24.006 1.00 44.53 77 LEU A CA 1
ATOM 634 C C . LEU A 1 77 ? 12.993 -17.934 25.269 1.00 44.53 77 LEU A C 1
ATOM 636 O O . LEU A 1 77 ? 12.766 -17.385 26.345 1.00 44.53 77 LEU A O 1
ATOM 640 N N . GLY A 1 78 ? 12.903 -19.254 25.129 1.00 42.53 78 GLY A N 1
ATOM 641 C CA . GLY A 1 78 ? 12.917 -20.162 26.263 1.00 42.53 78 GLY A CA 1
ATOM 642 C C . GLY A 1 78 ? 14.280 -20.044 26.932 1.00 42.53 78 GLY A C 1
ATOM 643 O O . GLY A 1 78 ? 15.236 -20.690 26.513 1.00 42.53 78 GLY A O 1
ATOM 644 N N . LEU A 1 79 ? 14.387 -19.183 27.944 1.00 41.81 79 LEU A N 1
ATOM 645 C CA . LEU A 1 79 ? 15.522 -19.161 28.857 1.00 41.81 79 LEU A CA 1
ATOM 646 C C . LEU A 1 79 ? 15.531 -20.494 29.614 1.00 41.81 79 LEU A C 1
ATOM 648 O O . LEU A 1 79 ? 14.869 -20.638 30.638 1.00 41.81 79 LEU A O 1
ATOM 652 N N . ALA A 1 80 ? 16.263 -21.483 29.109 1.00 45.41 80 ALA A N 1
ATOM 653 C CA . ALA A 1 80 ? 16.659 -22.624 29.919 1.00 45.41 80 ALA A CA 1
ATOM 654 C C . ALA A 1 80 ? 17.802 -22.163 30.841 1.00 45.41 80 ALA A C 1
ATOM 656 O O . ALA A 1 80 ? 18.838 -21.719 30.339 1.00 45.41 80 ALA A O 1
ATOM 657 N N . PRO A 1 81 ? 17.664 -22.233 32.177 1.00 39.84 81 PRO A N 1
ATOM 658 C CA . PRO A 1 81 ? 18.764 -21.911 33.067 1.00 39.84 81 PRO A CA 1
ATOM 659 C C . PRO A 1 81 ? 19.720 -23.106 33.099 1.00 39.84 81 PRO A C 1
ATOM 661 O O . PRO A 1 81 ? 19.590 -24.003 33.929 1.00 39.84 81 PRO A O 1
ATOM 664 N N . THR A 1 82 ? 20.698 -23.144 32.199 1.00 41.97 82 THR A N 1
ATOM 665 C CA . THR A 1 82 ? 21.819 -24.078 32.331 1.00 41.97 82 THR A CA 1
ATOM 666 C C . THR A 1 82 ? 22.927 -23.416 33.138 1.00 41.97 82 THR A C 1
ATOM 668 O O . THR A 1 82 ? 23.570 -22.461 32.706 1.00 41.97 82 THR A O 1
ATOM 671 N N . ARG A 1 83 ? 23.107 -23.932 34.358 1.00 42.72 83 ARG A N 1
ATOM 672 C CA . ARG A 1 83 ? 24.267 -23.718 35.230 1.00 42.72 83 ARG A CA 1
ATOM 673 C C . ARG A 1 83 ? 25.554 -23.885 34.410 1.00 42.72 83 ARG A C 1
ATOM 675 O O . ARG A 1 83 ? 25.660 -24.850 33.664 1.00 42.72 83 ARG A O 1
ATOM 682 N N . THR A 1 84 ? 26.539 -23.027 34.672 1.00 39.62 84 THR A N 1
ATOM 683 C CA . THR A 1 84 ? 27.886 -22.940 34.061 1.00 39.62 84 THR A CA 1
ATOM 684 C C . THR A 1 84 ? 27.965 -22.051 32.812 1.00 39.62 84 THR A C 1
ATOM 686 O O . THR A 1 84 ? 27.271 -22.248 31.823 1.00 39.62 84 THR A O 1
ATOM 689 N N . GLY A 1 85 ? 28.754 -20.977 32.937 1.00 47.94 85 GLY A N 1
ATOM 690 C CA . GLY A 1 85 ? 28.838 -19.881 31.976 1.00 47.94 85 GLY A CA 1
ATOM 691 C C . GLY A 1 85 ? 29.728 -20.171 30.771 1.00 47.94 85 GLY A C 1
ATOM 692 O O . GLY A 1 85 ? 30.592 -21.033 30.844 1.00 47.94 85 GLY A O 1
ATOM 693 N N . PHE A 1 86 ? 29.455 -19.405 29.706 1.00 35.59 86 PHE A N 1
ATOM 694 C CA . PHE A 1 86 ? 30.247 -19.010 28.525 1.00 35.59 86 PHE A CA 1
ATOM 695 C C . PHE A 1 86 ? 29.344 -19.050 27.274 1.00 35.59 86 PHE A C 1
ATOM 697 O O . PHE A 1 86 ? 28.990 -20.135 26.814 1.00 35.59 86 PHE A O 1
ATOM 704 N N . PRO A 1 87 ? 28.939 -17.901 26.695 1.00 39.03 87 PRO A N 1
ATOM 705 C CA . PRO A 1 87 ? 28.160 -17.902 25.463 1.00 39.03 87 PRO A CA 1
ATOM 706 C C . PRO A 1 87 ? 29.084 -18.120 24.257 1.00 39.03 87 PRO A C 1
ATOM 708 O O . PRO A 1 87 ? 29.833 -17.228 23.862 1.00 39.03 87 PRO A O 1
ATOM 711 N N . VAL A 1 88 ? 29.016 -19.303 23.643 1.00 47.50 88 VAL A N 1
ATOM 712 C CA . VAL A 1 88 ? 29.530 -19.519 22.284 1.00 47.50 88 VAL A CA 1
ATOM 713 C C . VAL A 1 88 ? 28.430 -19.084 21.317 1.00 47.50 88 VAL A C 1
ATOM 715 O O . VAL A 1 88 ? 27.304 -19.571 21.391 1.00 47.50 88 VAL A O 1
ATOM 718 N N . MET A 1 89 ? 28.747 -18.132 20.440 1.00 44.75 89 MET A N 1
ATOM 719 C CA . MET A 1 89 ? 27.847 -17.560 19.435 1.00 44.75 89 MET A CA 1
ATOM 720 C C . MET A 1 89 ? 27.405 -18.645 18.433 1.00 44.75 89 MET A C 1
ATOM 722 O O . MET A 1 89 ? 28.068 -18.901 17.427 1.00 44.75 89 MET A O 1
ATOM 726 N N . GLY A 1 90 ? 26.311 -19.338 18.756 1.00 41.19 90 GLY A N 1
ATOM 727 C CA . GLY A 1 90 ? 25.710 -20.386 17.936 1.00 41.19 90 GLY A CA 1
ATOM 728 C C . GLY A 1 90 ? 25.099 -19.805 16.663 1.00 41.19 90 GLY A C 1
ATOM 729 O O . GLY A 1 90 ? 24.303 -18.870 16.711 1.00 41.19 90 GLY A O 1
ATOM 730 N N . LYS A 1 91 ? 25.516 -20.347 15.517 1.00 41.09 91 LYS A N 1
ATOM 731 C CA . LYS A 1 91 ? 25.097 -19.945 14.168 1.00 41.09 91 LYS A CA 1
ATOM 732 C C . LYS A 1 91 ? 23.563 -19.954 14.024 1.00 41.09 91 LYS A C 1
ATOM 734 O O . LYS A 1 91 ? 22.931 -20.875 14.545 1.00 41.09 91 LYS A O 1
ATOM 739 N N . PRO A 1 92 ? 22.962 -19.011 13.274 1.00 38.34 92 PRO A N 1
ATOM 740 C CA . PRO A 1 92 ? 21.538 -19.071 12.969 1.00 38.34 92 PRO A CA 1
ATOM 741 C C . PRO A 1 92 ? 21.250 -20.304 12.102 1.00 38.34 92 PRO A C 1
ATOM 743 O O . PRO A 1 92 ? 21.792 -20.452 11.006 1.00 38.34 92 PRO A O 1
ATOM 746 N N . VAL A 1 93 ? 20.414 -21.208 12.614 1.00 45.97 93 VAL A N 1
ATOM 747 C CA . VAL A 1 93 ? 19.866 -22.338 11.858 1.00 45.97 93 VAL A CA 1
ATOM 748 C C . VAL A 1 93 ? 18.684 -21.814 11.049 1.00 45.97 93 VAL A C 1
ATOM 750 O O . VAL A 1 93 ? 17.665 -21.423 11.613 1.00 45.97 93 VAL A O 1
ATOM 753 N N . PHE A 1 94 ? 18.830 -21.784 9.726 1.00 38.31 94 PHE A N 1
ATOM 754 C CA . PHE A 1 94 ? 17.736 -21.496 8.804 1.00 38.31 94 PHE A CA 1
ATOM 755 C C . PHE A 1 94 ? 16.979 -22.797 8.520 1.00 38.31 94 PHE A C 1
ATOM 757 O O . PHE A 1 94 ? 17.542 -23.723 7.938 1.00 38.31 94 PHE A O 1
ATOM 764 N N . ILE A 1 95 ? 15.714 -22.876 8.934 1.00 45.91 95 ILE A N 1
ATOM 765 C CA . ILE A 1 95 ? 14.804 -23.948 8.515 1.00 45.91 95 ILE A CA 1
ATOM 766 C C . ILE A 1 95 ? 14.103 -23.457 7.244 1.00 45.91 95 ILE A C 1
ATOM 768 O O . ILE A 1 95 ? 13.324 -22.507 7.295 1.00 45.91 95 ILE A O 1
ATOM 772 N N . LEU A 1 96 ? 14.418 -24.072 6.102 1.00 30.86 96 LEU A N 1
ATOM 773 C CA . LEU A 1 96 ? 13.678 -23.883 4.851 1.00 30.86 96 LEU A CA 1
ATOM 774 C C . LEU A 1 96 ? 12.365 -24.683 4.931 1.00 30.86 96 LEU A C 1
ATOM 776 O O . LEU A 1 96 ? 12.424 -25.857 5.309 1.00 30.86 96 LEU A O 1
ATOM 780 N N . PRO A 1 97 ? 11.195 -24.108 4.600 1.00 41.34 97 PRO A N 1
ATOM 781 C CA . PRO A 1 97 ? 9.986 -24.903 4.428 1.00 41.34 97 PRO A CA 1
ATOM 782 C C . PRO A 1 97 ? 10.061 -25.698 3.111 1.00 41.34 97 PRO A C 1
ATOM 784 O O . PRO A 1 97 ? 10.597 -25.198 2.122 1.00 41.34 97 PRO A O 1
ATOM 787 N N . TYR A 1 98 ? 9.565 -26.942 3.154 1.00 44.41 98 TYR A N 1
ATOM 788 C CA . TYR A 1 98 ? 9.396 -27.850 2.009 1.00 44.41 98 TYR A CA 1
ATOM 789 C C . TYR A 1 98 ? 8.442 -27.288 0.953 1.00 44.41 98 TYR A C 1
ATOM 791 O O . TYR A 1 98 ? 7.447 -26.640 1.354 1.00 44.41 98 TYR A O 1
#

Organism: Aggregatibacter aphrophilus (NCBI:txid732)

Radius of gyration: 19.99 Å; chains: 1; bounding box: 49×44×52 Å